Protein AF-A0A2N2DDY4-F1 (afdb_monomer)

Foldseek 3Di:
DFDKAKDPDADADPVVQVVVQVVCQVVVQVVPPDDVDFHWGKDKDWDADPRHIIIIITTHRDDPPVPPPDPVPPDDDPDPDPPCPPPDDDDDDDDDD

Solvent-accessible surface area (backbone atoms only — not comparable to full-atom values): 6314 Å² total; per-residue (Å²): 133,75,60,75,47,68,53,89,63,70,27,96,39,66,71,58,36,51,54,50,39,55,50,49,36,55,50,53,33,56,75,54,62,49,94,92,52,78,63,53,40,53,49,63,46,76,48,79,52,100,88,34,23,31,41,33,34,31,63,38,75,43,69,80,68,72,78,69,91,73,54,92,76,71,70,93,67,76,92,74,66,81,78,82,67,80,78,81,80,80,81,81,75,82,80,84,129

Radius of gyration: 25.9 Å; Cα contacts (8 Å, |Δi|>4): 97; chains: 1; bounding box: 69×50×45 Å

Mean predicted aligned error: 15.53 Å

Nearest PDB structures (foldseek):
  6zyd-assembly1_E  TM=5.250E-01  e=7.798E+00  Escherichia coli K-12
  4v6o-assembly1_AF  TM=3.825E-01  e=2.399E+00  Escherichia coli
  8scb-assembly1_DD  TM=3.081E-01  e=4.193E+00  Oryctolagus cuniculus

Secondary structure (DSSP, 8-state):
----EE-S--BSSHHHHHHHHHHHHHHHHHHH--TTSPPEEEEEEEEEETTEEEEEEEEEE-----TTTT-TTS----------PPP---PPPP---

Structure (mmCIF, N/CA/C/O backbone):
data_AF-A0A2N2DDY4-F1
#
_entry.id   AF-A0A2N2DDY4-F1
#
loop_
_atom_site.group_PDB
_atom_site.id
_atom_site.type_symbol
_atom_site.label_atom_id
_atom_site.label_alt_id
_atom_site.label_comp_id
_atom_site.label_asym_id
_atom_site.label_entity_id
_atom_site.label_seq_id
_atom_site.pdbx_PDB_ins_code
_atom_site.Cartn_x
_atom_site.Cartn_y
_atom_site.Cartn_z
_atom_site.occupancy
_atom_site.B_iso_or_equiv
_atom_site.auth_seq_id
_atom_site.auth_comp_id
_atom_site.auth_asym_id
_atom_site.auth_atom_id
_atom_site.pdbx_PDB_model_num
ATOM 1 N N . MET A 1 1 ? -6.673 5.760 -16.896 1.00 48.09 1 MET A N 1
ATOM 2 C CA . MET A 1 1 ? -7.501 6.275 -15.790 1.00 48.09 1 MET A CA 1
ATOM 3 C C . MET A 1 1 ? -6.838 5.834 -14.500 1.00 48.09 1 MET A C 1
ATOM 5 O O . MET A 1 1 ? -6.610 4.643 -14.338 1.00 48.09 1 MET A O 1
ATOM 9 N N . GLU A 1 2 ? -6.424 6.789 -13.671 1.00 70.94 2 GLU A N 1
ATOM 10 C CA . GLU A 1 2 ? -5.814 6.563 -12.354 1.00 70.94 2 GLU A CA 1
ATOM 11 C C . GLU A 1 2 ? -6.939 6.421 -11.325 1.00 70.94 2 GLU A C 1
ATOM 13 O O . GLU A 1 2 ? -7.336 7.383 -10.672 1.00 70.94 2 GLU A O 1
ATOM 18 N N . GLU A 1 3 ? -7.542 5.239 -11.275 1.00 86.12 3 GLU A N 1
ATOM 19 C CA . GLU A 1 3 ? -8.681 4.976 -10.400 1.00 86.12 3 GLU A CA 1
ATOM 20 C C . GLU A 1 3 ? -8.209 4.549 -9.008 1.00 86.12 3 GLU A C 1
ATOM 22 O O . GLU A 1 3 ? -7.285 3.742 -8.868 1.00 86.12 3 GLU A O 1
ATOM 27 N N . TRP A 1 4 ? -8.841 5.108 -7.976 1.00 92.62 4 TRP A N 1
ATOM 28 C CA . TRP A 1 4 ? -8.620 4.699 -6.595 1.00 92.62 4 TRP A CA 1
ATOM 29 C C . TRP A 1 4 ? -9.283 3.350 -6.328 1.00 92.62 4 TRP A C 1
ATOM 31 O O . TRP A 1 4 ? -10.492 3.194 -6.482 1.00 92.62 4 TRP A O 1
ATOM 41 N N . VAL A 1 5 ? -8.491 2.397 -5.857 1.00 92.88 5 VAL A N 1
ATOM 42 C CA . VAL A 1 5 ? -8.927 1.073 -5.428 1.00 92.88 5 VAL A CA 1
ATOM 43 C C . VAL A 1 5 ? -9.059 1.074 -3.911 1.00 92.88 5 VAL A C 1
ATOM 45 O O . VAL A 1 5 ? -8.071 1.208 -3.191 1.00 92.88 5 VAL A O 1
ATOM 48 N N . THR A 1 6 ? -10.283 0.917 -3.413 1.00 94.31 6 THR A N 1
ATOM 49 C CA . THR A 1 6 ? -10.561 0.821 -1.973 1.00 94.31 6 THR A CA 1
ATOM 50 C C . THR A 1 6 ? -10.456 -0.627 -1.509 1.00 94.31 6 THR A C 1
ATOM 52 O O . THR A 1 6 ? -11.072 -1.523 -2.088 1.00 94.31 6 THR A O 1
ATOM 55 N N . LEU A 1 7 ? -9.698 -0.867 -0.440 1.00 93.25 7 LEU A N 1
ATOM 56 C CA . LEU A 1 7 ? -9.642 -2.170 0.216 1.00 93.25 7 LEU A CA 1
ATOM 57 C C . LEU A 1 7 ? -10.956 -2.439 0.953 1.00 93.25 7 LEU A C 1
ATOM 59 O O . LEU A 1 7 ? -11.500 -1.565 1.621 1.00 93.25 7 LEU A O 1
ATOM 63 N N . GLN A 1 8 ? -11.453 -3.673 0.859 1.00 92.69 8 GLN A N 1
ATOM 64 C CA . GLN A 1 8 ? -12.689 -4.077 1.540 1.00 92.69 8 GLN A CA 1
ATOM 65 C C . GLN A 1 8 ? -12.528 -4.181 3.065 1.00 92.69 8 GLN A C 1
ATOM 67 O O . GLN A 1 8 ? -13.518 -4.171 3.791 1.00 92.69 8 GLN A O 1
ATOM 72 N N . ALA A 1 9 ? -11.291 -4.301 3.552 1.00 92.25 9 ALA A N 1
ATOM 73 C CA . ALA A 1 9 ? -11.002 -4.422 4.972 1.00 92.25 9 ALA A CA 1
ATOM 74 C C . ALA A 1 9 ? -11.244 -3.101 5.718 1.00 92.25 9 ALA A C 1
ATOM 76 O O . ALA A 1 9 ? -10.924 -2.019 5.222 1.00 92.25 9 ALA A O 1
ATOM 77 N N . VAL A 1 10 ? -11.760 -3.222 6.940 1.00 93.88 10 VAL A N 1
ATOM 78 C CA . VAL A 1 10 ? -11.966 -2.115 7.877 1.00 93.88 10 VAL A CA 1
AT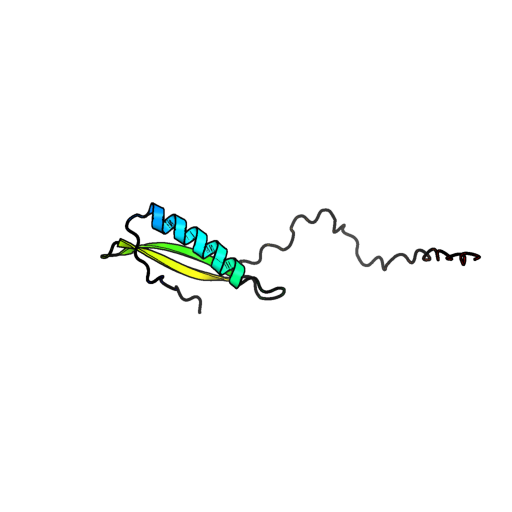OM 79 C C . VAL A 1 10 ? -11.102 -2.356 9.109 1.00 93.88 10 VAL A C 1
ATOM 81 O O . VAL A 1 10 ? -11.052 -3.474 9.626 1.00 93.88 10 VAL A O 1
ATOM 84 N N . TYR A 1 11 ? -10.407 -1.319 9.565 1.00 94.31 11 TYR A N 1
ATOM 85 C CA . TYR A 1 11 ? -9.460 -1.382 10.674 1.00 94.31 11 TYR A CA 1
ATOM 86 C C . TYR A 1 11 ? -9.987 -0.620 11.888 1.00 94.31 11 TYR A C 1
ATOM 88 O O . TYR A 1 11 ? -10.589 0.449 11.765 1.00 94.31 11 TYR A O 1
ATOM 96 N N . ALA A 1 12 ? -9.715 -1.160 13.076 1.00 93.38 12 ALA A N 1
ATOM 97 C CA . ALA A 1 12 ? -10.157 -0.575 14.337 1.00 93.38 12 ALA A CA 1
ATOM 98 C C . ALA A 1 12 ? -9.361 0.686 14.716 1.00 93.38 12 ALA A C 1
ATOM 100 O O . ALA A 1 12 ? -9.844 1.514 15.484 1.00 93.38 12 ALA A O 1
ATOM 101 N N . SER A 1 13 ? -8.142 0.847 14.188 1.00 95.25 13 SER A N 1
ATOM 102 C CA . SER A 1 13 ? -7.283 1.991 14.491 1.00 95.25 13 SER A CA 1
ATOM 103 C C . SER A 1 13 ? -6.554 2.538 13.265 1.00 95.25 13 SER A C 1
ATOM 105 O O . SER A 1 13 ? -6.128 1.793 12.380 1.00 95.25 13 SER A O 1
ATOM 107 N N . GLU A 1 14 ? -6.303 3.849 13.271 1.00 94.31 14 GLU A N 1
ATOM 108 C CA . GLU A 1 14 ? -5.488 4.517 12.250 1.00 94.31 14 GLU A CA 1
ATOM 109 C C . GLU A 1 14 ? -4.087 3.900 12.153 1.00 94.31 14 GLU A C 1
ATOM 111 O O . GLU A 1 14 ? -3.533 3.732 11.070 1.00 94.31 14 GLU A O 1
ATOM 116 N N . LYS A 1 15 ? -3.501 3.525 13.296 1.00 95.44 15 LYS A N 1
ATOM 117 C CA . LYS A 1 15 ? -2.157 2.941 13.358 1.00 95.44 15 LYS A CA 1
ATOM 118 C C . LYS A 1 15 ? -2.079 1.604 12.620 1.00 95.44 15 LYS A C 1
ATOM 120 O O . LYS A 1 15 ? -1.070 1.326 11.972 1.00 95.44 15 LYS A O 1
ATOM 125 N N . GLU A 1 16 ? -3.113 0.775 12.729 1.00 93.81 16 GLU A N 1
ATOM 126 C CA . GLU A 1 16 ? -3.216 -0.476 11.973 1.00 93.81 16 GLU A CA 1
ATOM 127 C C . GLU A 1 16 ? -3.429 -0.200 10.488 1.00 93.81 16 GLU A C 1
ATOM 129 O O . GLU A 1 16 ? -2.698 -0.753 9.667 1.00 93.81 16 GLU A O 1
ATOM 134 N N . ALA A 1 17 ? -4.338 0.718 10.149 1.00 94.19 17 ALA A N 1
ATOM 135 C CA . ALA A 1 17 ? -4.591 1.097 8.764 1.00 94.19 17 ALA A CA 1
ATOM 136 C C . ALA A 1 17 ? -3.326 1.643 8.077 1.00 94.19 17 ALA A C 1
ATOM 138 O O . ALA A 1 17 ? -2.974 1.207 6.985 1.00 94.19 17 ALA A O 1
ATOM 139 N N . ARG A 1 18 ? -2.558 2.515 8.745 1.00 95.12 18 ARG A N 1
ATOM 140 C CA . ARG A 1 18 ? -1.275 3.035 8.237 1.00 95.12 18 ARG A CA 1
ATOM 141 C C . ARG A 1 18 ? -0.230 1.943 8.031 1.00 95.12 18 ARG A C 1
ATOM 143 O O . ARG A 1 18 ? 0.498 1.977 7.042 1.00 95.12 18 ARG A O 1
ATOM 150 N N . LYS A 1 19 ? -0.141 0.966 8.940 1.00 95.12 19 LYS A N 1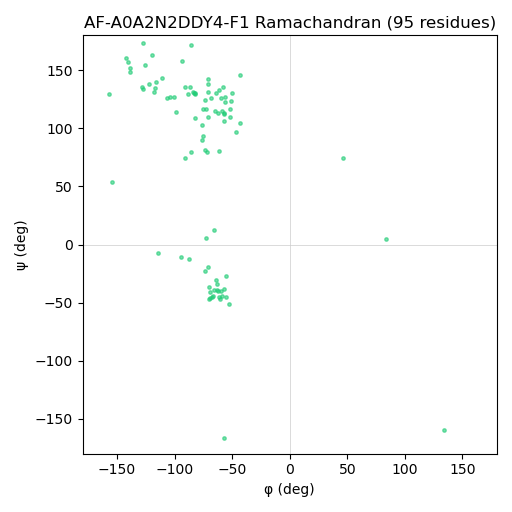
ATOM 151 C CA . LYS A 1 19 ? 0.768 -0.177 8.756 1.00 95.12 19 LYS A CA 1
ATOM 152 C C . LYS A 1 19 ? 0.404 -0.973 7.511 1.00 95.12 19 LYS A C 1
ATOM 154 O O . LYS A 1 19 ? 1.294 -1.329 6.745 1.00 95.12 19 LYS A O 1
ATOM 159 N N . VAL A 1 20 ? -0.883 -1.252 7.316 1.00 94.56 20 VAL A N 1
ATOM 160 C CA . VAL A 1 20 ? -1.327 -2.011 6.146 1.00 94.56 20 VAL A CA 1
ATOM 161 C C . VAL A 1 20 ? -1.175 -1.194 4.866 1.00 94.56 20 VAL A C 1
ATOM 163 O O . VAL A 1 20 ? -0.743 -1.755 3.866 1.00 94.56 20 VAL A O 1
ATOM 166 N N . ALA A 1 21 ? -1.405 0.120 4.901 1.00 93.19 21 ALA A N 1
ATOM 167 C CA . ALA A 1 21 ? -1.155 1.002 3.764 1.00 93.19 21 ALA A CA 1
ATOM 168 C C . ALA A 1 21 ? 0.300 0.889 3.277 1.00 93.19 21 ALA A C 1
ATOM 170 O O . ALA A 1 21 ? 0.524 0.660 2.095 1.00 93.19 21 ALA A O 1
ATOM 171 N N . GLY A 1 22 ? 1.282 0.889 4.187 1.00 92.44 22 GLY A N 1
ATOM 172 C CA . GLY A 1 22 ? 2.686 0.672 3.811 1.00 92.44 22 GLY A CA 1
ATOM 173 C C . GLY A 1 22 ? 2.967 -0.716 3.213 1.00 92.44 22 GLY A C 1
ATOM 174 O O . GLY A 1 22 ? 3.795 -0.855 2.314 1.00 92.44 22 GLY A O 1
ATOM 175 N N . ILE A 1 23 ? 2.264 -1.762 3.662 1.00 93.50 23 ILE A N 1
ATOM 176 C CA . ILE A 1 23 ? 2.368 -3.099 3.050 1.00 93.50 23 ILE A CA 1
ATOM 177 C C . ILE A 1 23 ? 1.796 -3.076 1.629 1.00 93.50 23 ILE A C 1
ATOM 179 O O . ILE A 1 23 ? 2.417 -3.619 0.715 1.00 93.50 23 ILE A O 1
ATOM 183 N N . VAL A 1 24 ? 0.637 -2.445 1.436 1.00 92.75 24 VAL A N 1
ATOM 184 C CA . VAL A 1 24 ? -0.023 -2.298 0.130 1.00 92.75 24 VAL A CA 1
ATOM 185 C C . VAL A 1 24 ? 0.880 -1.534 -0.830 1.00 92.75 24 VAL A C 1
ATOM 187 O O . VAL A 1 24 ? 1.132 -2.015 -1.927 1.00 92.75 24 VAL A O 1
ATOM 190 N N . GLU A 1 25 ? 1.461 -0.418 -0.391 1.00 90.94 25 GLU A N 1
ATOM 191 C CA . GLU A 1 25 ? 2.411 0.369 -1.179 1.00 90.94 25 GLU A CA 1
ATOM 192 C C . GLU A 1 25 ? 3.562 -0.497 -1.705 1.00 90.94 25 GLU A C 1
ATOM 194 O O . GLU A 1 25 ? 3.824 -0.533 -2.908 1.00 90.94 25 GLU A O 1
ATOM 199 N N . ILE A 1 26 ? 4.216 -1.261 -0.826 1.00 88.69 26 ILE A N 1
ATOM 200 C CA . ILE A 1 26 ? 5.361 -2.104 -1.193 1.00 88.69 26 ILE A CA 1
ATOM 201 C C . ILE A 1 26 ? 4.939 -3.261 -2.104 1.00 88.69 26 ILE A C 1
ATOM 203 O O . ILE A 1 26 ? 5.635 -3.579 -3.071 1.00 88.69 26 ILE A O 1
ATOM 207 N N . THR A 1 27 ? 3.842 -3.938 -1.770 1.00 89.00 27 THR A N 1
ATOM 208 C CA . THR A 1 27 ? 3.394 -5.137 -2.490 1.00 89.00 27 THR A CA 1
ATOM 209 C C . THR A 1 27 ? 2.887 -4.793 -3.883 1.00 89.00 27 THR A C 1
ATOM 211 O O . THR A 1 27 ? 3.350 -5.401 -4.848 1.00 89.00 27 THR A O 1
ATOM 214 N N . GLU A 1 28 ? 2.048 -3.769 -4.015 1.00 88.56 28 GLU A N 1
ATOM 215 C CA . GLU A 1 28 ? 1.555 -3.297 -5.309 1.00 88.56 28 GLU A CA 1
ATOM 216 C C . GLU A 1 28 ? 2.693 -2.719 -6.161 1.00 88.56 28 GLU A C 1
ATOM 218 O O . GLU A 1 28 ? 2.792 -3.033 -7.347 1.00 88.56 28 GLU A O 1
ATOM 223 N N . SER A 1 29 ? 3.641 -1.987 -5.562 1.00 84.88 29 SER A N 1
ATOM 224 C CA . SER A 1 29 ? 4.824 -1.501 -6.293 1.00 84.88 29 SER A CA 1
ATOM 225 C C . SER A 1 29 ? 5.654 -2.653 -6.869 1.00 84.88 29 SER A C 1
ATOM 227 O O . SER A 1 29 ? 6.126 -2.585 -8.004 1.00 84.88 29 SER A O 1
ATOM 229 N N . ARG A 1 30 ? 5.815 -3.749 -6.114 1.00 82.31 30 ARG A N 1
ATOM 230 C CA . ARG A 1 30 ? 6.534 -4.947 -6.582 1.00 82.31 30 ARG A CA 1
ATOM 231 C C . ARG A 1 30 ? 5.780 -5.688 -7.680 1.00 82.31 30 ARG A C 1
ATOM 233 O O . ARG A 1 30 ? 6.407 -6.124 -8.643 1.00 82.31 30 ARG A O 1
ATOM 240 N N . LEU A 1 31 ? 4.460 -5.817 -7.562 1.00 82.69 31 LEU A N 1
ATOM 241 C CA . LEU A 1 31 ? 3.631 -6.457 -8.589 1.00 82.69 31 LEU A CA 1
ATOM 242 C C . LEU A 1 31 ? 3.655 -5.679 -9.911 1.00 82.69 31 LEU A C 1
ATOM 244 O O . LEU A 1 31 ? 3.561 -6.281 -10.978 1.00 82.69 31 LEU A O 1
ATOM 248 N N . LEU A 1 32 ? 3.826 -4.357 -9.848 1.00 77.00 32 LEU A N 1
ATOM 249 C CA . LEU A 1 32 ? 3.905 -3.492 -11.026 1.00 77.00 32 LEU A CA 1
ATOM 250 C C . LEU A 1 32 ? 5.310 -3.350 -11.610 1.00 77.00 32 LEU A C 1
ATOM 252 O O . LEU A 1 32 ? 5.448 -2.878 -12.739 1.00 77.00 32 LEU A O 1
ATOM 256 N N . SER A 1 33 ? 6.350 -3.777 -10.890 1.00 68.31 33 SER A N 1
ATOM 257 C CA . SER A 1 33 ? 7.722 -3.754 -11.395 1.00 68.31 33 SER A CA 1
ATOM 258 C C . SER A 1 33 ? 7.958 -4.850 -12.444 1.00 68.31 33 SER A C 1
ATOM 260 O O . SER A 1 33 ? 8.498 -5.918 -12.165 1.00 68.31 33 SER A O 1
ATOM 262 N N . LEU A 1 34 ? 7.551 -4.585 -13.687 1.00 66.25 34 LEU A N 1
ATOM 263 C CA . LEU A 1 34 ? 7.932 -5.399 -14.839 1.00 66.25 34 LEU A CA 1
ATOM 264 C C . LEU A 1 34 ? 9.315 -4.967 -15.351 1.00 66.25 34 LEU A C 1
ATOM 266 O O . LEU A 1 34 ? 9.521 -3.774 -15.603 1.00 66.25 34 LEU A O 1
ATOM 270 N N . PRO A 1 35 ? 10.261 -5.900 -15.574 1.00 65.88 35 PRO A N 1
ATOM 271 C CA . PRO A 1 35 ? 11.518 -5.580 -16.239 1.00 65.88 35 PRO A CA 1
ATOM 272 C C . PRO A 1 35 ? 11.247 -4.972 -17.625 1.00 65.88 35 PRO A C 1
ATOM 274 O O . PRO A 1 35 ? 10.723 -5.645 -18.509 1.00 65.88 35 PRO A O 1
ATOM 277 N N . GLY A 1 36 ? 11.581 -3.691 -17.808 1.00 65.06 36 GLY A N 1
ATOM 278 C CA . GLY A 1 36 ? 11.397 -2.964 -19.073 1.00 65.06 36 GLY A CA 1
ATOM 279 C C . GLY A 1 36 ? 9.998 -2.379 -19.317 1.00 65.06 36 GLY A C 1
ATOM 280 O O . GLY A 1 36 ? 9.764 -1.834 -20.394 1.00 65.06 36 GLY A O 1
ATOM 281 N N . GLY A 1 37 ? 9.077 -2.472 -18.351 1.00 67.00 37 GLY A N 1
ATOM 282 C CA . GLY A 1 37 ? 7.753 -1.845 -18.427 1.00 67.00 37 GLY A CA 1
ATOM 283 C C . GLY A 1 37 ? 7.738 -0.383 -17.947 1.00 67.00 37 GLY A C 1
ATOM 284 O O . GLY A 1 37 ? 8.730 0.099 -17.391 1.00 67.00 37 GLY A O 1
ATOM 285 N N . PRO A 1 38 ? 6.615 0.337 -18.135 1.00 69.00 38 PRO A N 1
ATOM 286 C CA . PRO A 1 38 ? 6.428 1.654 -17.535 1.00 69.00 38 PRO A CA 1
ATOM 287 C C . PRO A 1 38 ? 6.548 1.567 -16.008 1.00 69.00 38 PRO A C 1
ATOM 289 O O . PRO A 1 38 ? 5.994 0.657 -15.391 1.00 69.00 38 PRO A O 1
ATOM 292 N N . GLN A 1 39 ? 7.278 2.505 -15.403 1.00 77.06 39 GLN A N 1
ATOM 293 C CA . GLN A 1 39 ? 7.409 2.580 -13.949 1.00 77.06 39 GLN A CA 1
ATOM 294 C C . GLN A 1 39 ? 6.199 3.310 -13.365 1.00 77.06 39 GLN A C 1
ATOM 296 O O . GLN A 1 39 ? 5.843 4.401 -13.815 1.00 77.06 39 GLN A O 1
ATOM 301 N N . TYR A 1 40 ? 5.586 2.703 -12.357 1.00 81.25 40 TYR A N 1
ATOM 302 C CA . TYR A 1 40 ? 4.502 3.289 -11.581 1.00 81.25 40 TYR A CA 1
ATOM 303 C C . TYR A 1 40 ? 4.915 3.311 -10.115 1.00 81.25 40 TYR A C 1
ATOM 305 O O . TYR A 1 40 ? 5.488 2.339 -9.625 1.00 81.25 40 TYR A O 1
ATOM 313 N N . ASP A 1 41 ? 4.608 4.408 -9.438 1.00 85.06 41 ASP A N 1
ATOM 314 C CA . ASP A 1 41 ? 4.607 4.477 -7.985 1.00 85.06 41 ASP A CA 1
ATOM 315 C C . ASP A 1 41 ? 3.179 4.178 -7.4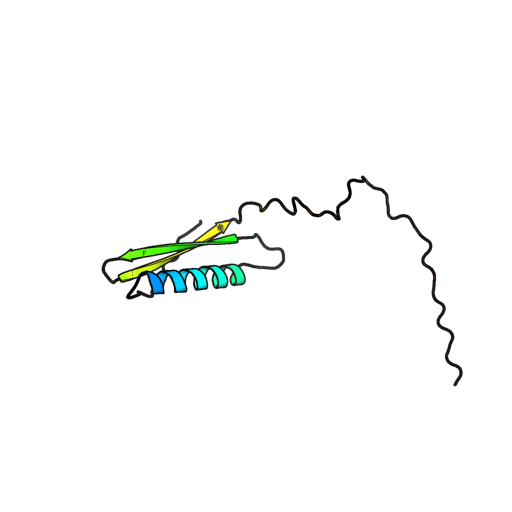80 1.00 85.06 41 ASP A C 1
ATOM 317 O O . ASP A 1 41 ? 2.189 4.298 -8.217 1.00 85.06 41 ASP A O 1
ATOM 321 N N . ILE A 1 42 ? 3.067 3.755 -6.223 1.00 90.06 42 ILE A N 1
ATOM 322 C CA . ILE A 1 42 ? 1.783 3.525 -5.560 1.00 90.06 42 ILE A CA 1
ATOM 323 C C . ILE A 1 42 ? 1.539 4.646 -4.563 1.00 90.06 4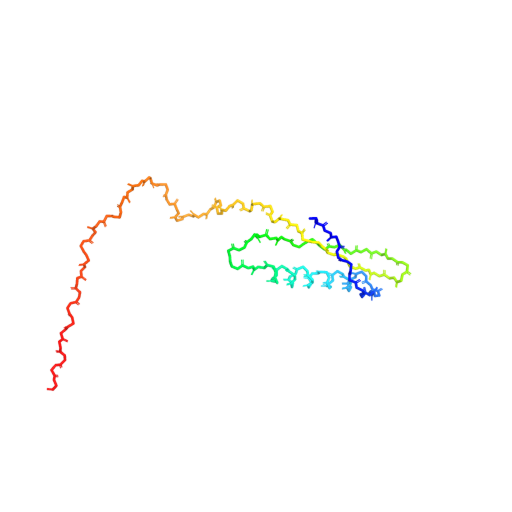2 ILE A C 1
ATOM 325 O O . ILE A 1 42 ? 2.361 4.895 -3.689 1.00 90.06 42 ILE A O 1
ATOM 329 N N . GLU A 1 43 ? 0.388 5.301 -4.679 1.00 91.56 43 GLU A N 1
ATOM 330 C CA . GLU A 1 43 ? -0.087 6.249 -3.678 1.00 91.56 43 GLU A CA 1
ATOM 331 C C . GLU A 1 43 ? -1.133 5.549 -2.815 1.00 91.56 43 GLU A C 1
ATOM 333 O O . GLU A 1 43 ? -2.090 4.980 -3.343 1.00 91.56 43 GLU A O 1
ATOM 338 N N . THR A 1 44 ? -0.954 5.579 -1.496 1.00 94.31 44 THR A N 1
ATOM 339 C CA . THR A 1 44 ? -1.914 5.026 -0.534 1.00 94.31 44 THR A CA 1
ATOM 340 C C . THR A 1 44 ? -2.482 6.125 0.343 1.00 94.31 44 THR A C 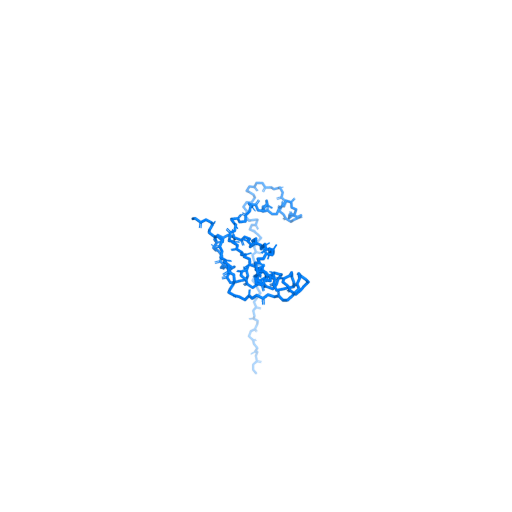1
ATOM 342 O O . THR A 1 44 ? -1.742 6.979 0.826 1.00 94.31 44 THR A O 1
ATOM 345 N N . GLU A 1 45 ? -3.776 6.055 0.618 1.00 95.44 45 GLU A N 1
ATOM 346 C CA . GLU A 1 45 ? -4.480 6.989 1.483 1.00 95.44 45 GLU A CA 1
ATOM 347 C C . GLU A 1 45 ? -5.257 6.224 2.551 1.00 95.44 45 GLU A C 1
ATOM 349 O O . GLU A 1 45 ? -5.958 5.249 2.264 1.00 95.44 45 GLU A O 1
ATOM 354 N N . VAL A 1 46 ? -5.124 6.688 3.791 1.00 96.12 46 VAL A N 1
ATOM 355 C CA . VAL A 1 46 ? -5.863 6.192 4.950 1.00 96.12 46 VAL A CA 1
ATOM 356 C C . VAL A 1 46 ? -6.938 7.215 5.281 1.00 96.12 46 VAL A C 1
ATOM 358 O O . VAL A 1 46 ? -6.626 8.391 5.457 1.00 96.12 46 VAL A O 1
ATOM 361 N N . PHE A 1 47 ? -8.188 6.774 5.373 1.00 95.12 47 PHE A N 1
ATOM 362 C CA . PHE A 1 47 ? -9.321 7.644 5.672 1.00 95.12 47 PHE A CA 1
ATOM 363 C C . PHE A 1 47 ? -10.283 6.967 6.647 1.00 95.12 47 PHE A C 1
ATOM 365 O O . PHE A 1 47 ? -10.368 5.740 6.709 1.00 95.12 47 PHE A O 1
ATOM 372 N N . GLU A 1 48 ? -10.994 7.773 7.427 1.00 95.38 48 GLU A N 1
ATOM 373 C CA . GLU A 1 48 ? -12.022 7.301 8.350 1.00 95.38 48 GLU A CA 1
ATOM 374 C C . GLU A 1 48 ? -13.387 7.291 7.649 1.00 95.38 48 GLU A C 1
ATOM 376 O O . GLU A 1 48 ? -13.746 8.230 6.936 1.00 95.38 48 GLU A O 1
ATOM 381 N N . ASP A 1 49 ? -14.138 6.212 7.838 1.00 92.19 49 ASP A N 1
ATOM 382 C CA . ASP A 1 49 ? -15.516 6.050 7.380 1.00 92.19 49 ASP A CA 1
ATOM 383 C C . ASP A 1 49 ? -16.397 5.622 8.567 1.00 92.19 49 ASP A C 1
ATOM 385 O O . ASP A 1 49 ? -15.900 5.335 9.655 1.00 92.19 49 ASP A O 1
ATOM 389 N N . LYS A 1 50 ? -17.717 5.548 8.373 1.00 90.75 50 LYS A N 1
ATOM 390 C CA . LYS A 1 50 ? -18.692 5.229 9.435 1.00 90.75 50 LYS A CA 1
ATOM 391 C C . LYS A 1 50 ? -18.411 3.912 10.167 1.00 90.75 50 LYS A C 1
ATOM 393 O O . LYS A 1 50 ? -18.791 3.773 11.325 1.00 90.75 50 LYS A O 1
ATOM 398 N N . ASP A 1 51 ? -17.759 2.971 9.490 1.00 89.75 51 ASP A N 1
ATOM 399 C CA . ASP A 1 51 ? -17.474 1.631 10.007 1.00 89.75 51 ASP A CA 1
ATOM 400 C C . ASP A 1 51 ? -16.082 1.515 10.659 1.00 89.75 51 ASP A C 1
ATOM 402 O O . ASP A 1 51 ? -15.779 0.494 11.276 1.00 89.75 51 ASP A O 1
ATOM 406 N N . GLY A 1 52 ? -15.222 2.530 10.506 1.00 93.50 52 GLY A N 1
ATOM 407 C CA . GLY A 1 52 ? -13.836 2.528 10.976 1.00 93.50 52 GLY A CA 1
ATOM 408 C C . GLY A 1 52 ? -12.843 3.035 9.929 1.00 93.50 52 GLY A C 1
ATOM 409 O O . GLY A 1 52 ? -13.199 3.719 8.970 1.00 93.50 52 GLY A O 1
ATOM 410 N N . TRP A 1 53 ? -11.569 2.689 10.102 1.00 96.50 53 TRP A N 1
ATOM 411 C CA . TRP A 1 53 ? -10.494 3.150 9.224 1.00 96.50 53 TRP A CA 1
ATOM 412 C C . TRP A 1 53 ? -10.404 2.288 7.966 1.00 96.50 53 TRP A C 1
ATOM 414 O O . TRP A 1 53 ? -10.322 1.063 8.049 1.00 96.50 53 TRP A O 1
ATOM 424 N N . LYS A 1 54 ? -10.382 2.923 6.795 1.00 96.44 54 LYS A N 1
ATOM 425 C CA . LYS A 1 54 ? -10.252 2.280 5.484 1.00 96.44 54 LYS A CA 1
ATOM 426 C C . LYS A 1 54 ? -9.000 2.770 4.768 1.00 96.44 54 LYS A C 1
ATOM 428 O O . LYS A 1 54 ? -8.386 3.776 5.125 1.00 96.44 54 LYS A O 1
ATOM 433 N N . ILE A 1 55 ? -8.607 2.008 3.754 1.00 96.12 55 ILE A N 1
ATOM 434 C CA . ILE A 1 55 ? -7.425 2.280 2.941 1.00 96.12 55 ILE A CA 1
ATOM 435 C C . ILE A 1 55 ? -7.849 2.246 1.481 1.00 96.12 55 ILE A C 1
ATOM 437 O O . ILE A 1 55 ? -8.549 1.326 1.050 1.00 96.12 55 ILE A O 1
ATOM 441 N N . ARG A 1 56 ? -7.391 3.221 0.705 1.00 95.69 56 ARG A N 1
ATOM 442 C CA . ARG A 1 56 ? -7.447 3.176 -0.756 1.00 95.69 56 ARG A CA 1
ATOM 443 C C . ARG A 1 56 ? -6.067 3.406 -1.339 1.00 95.69 56 ARG A C 1
ATOM 445 O O . ARG A 1 56 ? -5.218 4.026 -0.705 1.00 95.69 56 ARG A O 1
ATOM 452 N N . TRP A 1 57 ? -5.839 2.908 -2.541 1.00 94.62 57 TRP A N 1
ATOM 453 C CA . TRP A 1 57 ? -4.585 3.107 -3.249 1.00 94.62 57 TRP A CA 1
ATOM 454 C C . TRP A 1 57 ? -4.828 3.349 -4.731 1.00 94.62 57 TRP A C 1
ATOM 456 O O . TRP A 1 57 ? -5.861 2.959 -5.267 1.00 94.62 57 TRP A O 1
ATOM 466 N N . LYS A 1 58 ? -3.887 3.997 -5.408 1.00 92.50 58 LYS A N 1
ATOM 467 C CA . LYS A 1 58 ? -3.909 4.135 -6.866 1.00 92.50 58 LYS A CA 1
ATOM 468 C C . LYS A 1 58 ? -2.504 4.025 -7.432 1.00 92.50 58 LYS A C 1
ATOM 470 O O . LYS A 1 58 ? -1.508 4.228 -6.737 1.00 92.50 58 LYS A O 1
ATOM 475 N N . ARG A 1 59 ? -2.442 3.730 -8.726 1.00 89.94 59 ARG A N 1
ATOM 476 C CA . ARG A 1 59 ? -1.203 3.779 -9.503 1.00 89.94 59 ARG A CA 1
ATOM 477 C C . ARG A 1 59 ? -0.984 5.204 -9.966 1.00 89.94 59 ARG A C 1
ATOM 479 O O . ARG A 1 59 ? -1.889 5.794 -10.554 1.00 89.94 59 ARG A O 1
ATOM 486 N N . VAL A 1 60 ? 0.216 5.711 -9.753 1.00 87.25 60 VAL A N 1
ATOM 487 C CA . VAL A 1 60 ? 0.648 7.007 -10.261 1.00 87.25 60 VAL A CA 1
ATOM 488 C C . VAL A 1 60 ? 1.826 6.744 -11.196 1.00 87.25 60 VAL A C 1
ATOM 490 O O . VAL A 1 60 ? 2.713 5.968 -10.837 1.00 87.25 60 VAL A O 1
ATOM 493 N N . PRO A 1 61 ? 1.852 7.300 -12.419 1.00 80.81 61 PRO A N 1
ATOM 494 C CA . PRO A 1 61 ? 3.034 7.238 -13.266 1.00 80.81 61 PRO A CA 1
ATOM 495 C C . PRO A 1 61 ? 4.226 7.717 -12.451 1.00 80.81 61 PRO A C 1
ATOM 497 O O . PRO A 1 61 ? 4.179 8.820 -11.903 1.00 80.81 61 PRO A O 1
ATOM 500 N N . ALA A 1 62 ? 5.268 6.891 -12.339 1.00 75.19 62 ALA A N 1
ATOM 501 C CA . ALA A 1 62 ? 6.463 7.323 -11.643 1.00 75.19 62 ALA A CA 1
ATOM 502 C C . ALA A 1 62 ? 6.955 8.565 -12.385 1.00 75.19 62 ALA A C 1
ATOM 504 O O . ALA A 1 62 ? 7.275 8.493 -13.580 1.00 75.19 62 ALA A O 1
ATOM 505 N N . ALA A 1 63 ? 6.940 9.721 -11.710 1.00 64.88 63 ALA A N 1
ATOM 506 C CA . ALA A 1 63 ? 7.526 10.931 -12.263 1.00 64.88 63 ALA A CA 1
ATOM 507 C C . ALA A 1 63 ? 8.921 10.535 -12.723 1.00 64.88 63 ALA A C 1
ATOM 509 O O . ALA A 1 63 ? 9.601 9.849 -11.959 1.00 64.88 63 ALA A O 1
ATOM 510 N N . ALA A 1 64 ? 9.290 10.876 -13.965 1.00 54.34 64 ALA A N 1
ATOM 511 C CA . ALA A 1 64 ? 10.559 10.481 -14.557 1.00 54.34 64 ALA A CA 1
ATOM 512 C C . ALA A 1 64 ? 11.661 10.762 -13.538 1.00 54.34 64 ALA A C 1
ATOM 514 O O . ALA A 1 64 ? 12.087 11.907 -13.393 1.00 54.34 64 ALA A O 1
ATOM 515 N N . ARG A 1 65 ? 12.063 9.737 -12.771 1.00 51.69 65 ARG A N 1
ATOM 516 C CA . ARG A 1 65 ? 13.150 9.873 -11.816 1.00 51.69 65 ARG A CA 1
ATOM 517 C C . ARG A 1 65 ? 14.295 10.212 -12.739 1.00 51.69 65 ARG A C 1
ATOM 519 O O . ARG A 1 65 ? 14.561 9.371 -13.603 1.00 51.69 65 ARG A O 1
ATOM 526 N N . PRO A 1 66 ? 14.860 11.434 -12.684 1.00 46.09 66 PRO A N 1
ATOM 527 C CA . PRO A 1 66 ? 15.881 11.841 -13.628 1.00 46.09 66 PRO A CA 1
ATOM 528 C C . PRO A 1 66 ? 16.917 10.735 -13.595 1.00 46.09 66 PRO A C 1
ATOM 530 O O . PRO A 1 66 ? 17.519 10.472 -12.551 1.00 46.09 66 PRO A O 1
ATOM 533 N N . GLY A 1 67 ? 16.968 9.974 -14.690 1.00 47.81 67 GLY A N 1
ATOM 534 C CA . GLY A 1 67 ? 17.749 8.761 -14.751 1.00 47.81 67 GLY A CA 1
ATOM 535 C C . GLY A 1 67 ? 19.167 9.171 -14.432 1.00 47.81 67 GLY A C 1
ATOM 536 O O . GLY A 1 67 ? 19.756 9.939 -15.179 1.00 47.81 67 GLY A O 1
ATOM 537 N N . CYS A 1 68 ? 19.665 8.718 -13.286 1.00 50.41 68 CYS A N 1
ATOM 538 C CA . CYS A 1 68 ? 21.048 8.873 -12.881 1.00 50.41 68 CYS A CA 1
ATOM 539 C C . CYS A 1 68 ? 21.627 10.294 -13.083 1.00 50.41 68 CYS A C 1
ATOM 541 O O . CYS A 1 68 ? 22.470 10.513 -13.948 1.00 50.41 68 CYS A O 1
ATOM 543 N N . SER A 1 69 ? 21.260 11.260 -12.237 1.00 46.75 69 SER A N 1
ATOM 544 C CA . SER A 1 69 ? 21.978 12.548 -12.169 1.00 46.75 69 SER A CA 1
ATOM 545 C C . SER A 1 69 ? 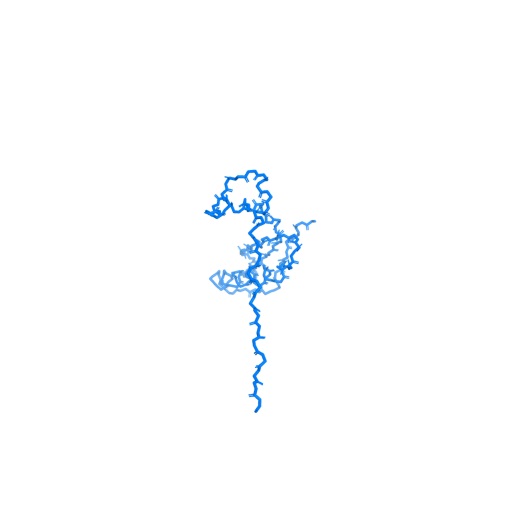23.367 12.451 -11.505 1.00 46.75 69 SER A C 1
ATOM 547 O O . SER A 1 69 ? 24.042 13.463 -11.334 1.00 46.75 69 SER A O 1
ATOM 549 N N . SER A 1 70 ? 23.835 11.244 -11.162 1.00 48.84 70 SER A N 1
ATOM 550 C CA . SER A 1 70 ? 25.174 11.009 -10.609 1.00 48.84 70 SER A CA 1
ATOM 551 C C . SER A 1 70 ? 25.697 9.588 -10.872 1.00 48.84 70 SER A C 1
ATOM 553 O O . SER A 1 70 ? 26.154 8.890 -9.969 1.00 48.84 70 SER A O 1
ATOM 555 N N . CYS A 1 71 ? 25.704 9.142 -12.133 1.00 47.69 71 CYS A N 1
ATOM 556 C CA . CYS A 1 71 ? 26.668 8.110 -12.523 1.00 47.69 71 CYS A CA 1
ATOM 557 C C . CYS A 1 71 ? 28.034 8.787 -12.649 1.00 47.69 71 CYS A C 1
ATOM 559 O O . CYS A 1 71 ? 28.392 9.272 -13.722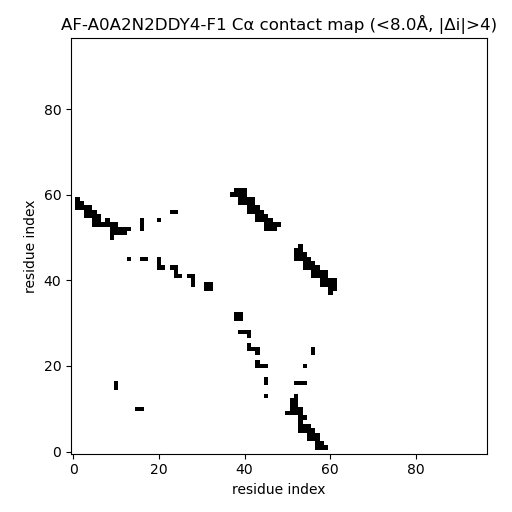 1.00 47.69 71 CYS A O 1
ATOM 561 N N . SER A 1 72 ? 28.839 8.772 -11.591 1.00 51.38 72 SER A N 1
ATOM 562 C CA . SER A 1 72 ? 30.250 9.186 -11.659 1.00 51.38 72 SER A CA 1
ATOM 563 C C . SER A 1 72 ? 31.118 8.259 -12.535 1.00 51.38 72 SER A C 1
ATOM 565 O O . SER A 1 72 ? 32.340 8.350 -12.487 1.00 51.38 72 SER A O 1
ATOM 567 N N . SER A 1 73 ? 30.522 7.361 -13.333 1.00 50.94 73 SER A N 1
ATOM 568 C CA . SER A 1 73 ? 31.229 6.511 -14.299 1.00 50.94 73 SER A CA 1
ATOM 569 C C . SER A 1 73 ? 30.877 6.792 -15.763 1.00 50.94 73 SER A C 1
ATOM 571 O O . SER A 1 73 ? 31.543 6.248 -16.644 1.00 50.94 73 SER A O 1
ATOM 573 N N . CYS A 1 74 ? 29.893 7.644 -16.064 1.00 54.50 74 CYS A N 1
ATOM 574 C CA . CYS A 1 74 ? 29.663 8.091 -17.438 1.00 54.50 74 CYS A CA 1
ATOM 575 C C . CYS A 1 74 ? 30.471 9.366 -17.674 1.00 54.50 74 CYS A C 1
ATOM 577 O O . CYS A 1 74 ? 29.945 10.475 -17.672 1.00 54.50 74 CYS A O 1
ATOM 579 N N . GLY A 1 75 ? 31.787 9.197 -17.816 1.00 40.53 75 GLY A N 1
ATOM 580 C CA . GLY A 1 75 ? 32.665 10.284 -18.219 1.00 40.53 75 GLY A CA 1
ATOM 581 C C . GLY A 1 75 ? 32.193 10.875 -19.545 1.00 40.53 75 GLY A C 1
ATOM 582 O O . GLY A 1 75 ? 32.033 10.152 -20.527 1.00 40.53 75 GLY A O 1
ATOM 583 N N . ASN A 1 76 ? 32.004 12.194 -19.557 1.00 48.47 76 ASN A N 1
ATOM 584 C CA . ASN A 1 76 ? 31.988 13.012 -20.762 1.00 48.47 76 ASN A CA 1
ATOM 585 C C . ASN A 1 76 ? 33.136 12.582 -21.674 1.00 48.47 76 ASN A C 1
ATOM 587 O O . ASN A 1 76 ? 34.281 12.913 -21.392 1.00 48.47 76 ASN A O 1
ATOM 591 N N . ASN A 1 77 ? 32.833 11.862 -22.745 1.00 45.38 77 ASN A N 1
ATOM 592 C CA . ASN A 1 77 ? 33.581 11.879 -23.990 1.00 45.38 77 ASN A CA 1
ATOM 593 C C . ASN A 1 77 ? 32.622 11.401 -25.082 1.00 45.38 77 ASN A C 1
ATOM 595 O O . ASN A 1 77 ? 31.966 10.374 -24.925 1.00 45.38 77 ASN A O 1
ATOM 599 N N . GLY A 1 78 ? 32.539 12.165 -26.174 1.00 48.56 78 GLY A N 1
ATOM 600 C CA . GLY A 1 78 ? 31.882 11.762 -27.419 1.00 48.56 78 GLY A CA 1
ATOM 601 C C . GLY A 1 78 ? 32.470 10.462 -27.992 1.00 48.56 78 GLY A C 1
ATOM 602 O O . GLY A 1 78 ? 33.200 9.757 -27.296 1.00 48.56 78 GLY A O 1
ATOM 603 N N . PRO A 1 79 ? 32.185 10.099 -29.255 1.00 45.34 79 PRO A N 1
ATOM 604 C CA . PRO A 1 79 ? 32.415 8.753 -29.766 1.00 45.34 79 PRO A CA 1
ATOM 605 C C . PRO A 1 79 ? 33.913 8.478 -29.949 1.00 45.34 79 PRO A C 1
ATOM 607 O O . PRO A 1 79 ? 34.451 8.499 -31.052 1.00 45.34 79 PRO A O 1
ATOM 610 N N . ALA A 1 80 ? 34.612 8.166 -28.865 1.00 48.34 80 ALA A N 1
ATOM 611 C CA . ALA A 1 80 ? 35.822 7.384 -28.923 1.00 48.34 80 ALA A CA 1
ATOM 612 C C . ALA A 1 80 ? 35.350 5.950 -29.147 1.00 48.34 80 ALA A C 1
ATOM 614 O O . ALA A 1 80 ? 35.057 5.220 -28.200 1.00 48.34 80 ALA A O 1
ATOM 615 N N . GLY A 1 81 ? 35.222 5.571 -30.423 1.00 52.94 81 GLY A N 1
ATOM 616 C CA . GLY A 1 81 ? 35.050 4.175 -3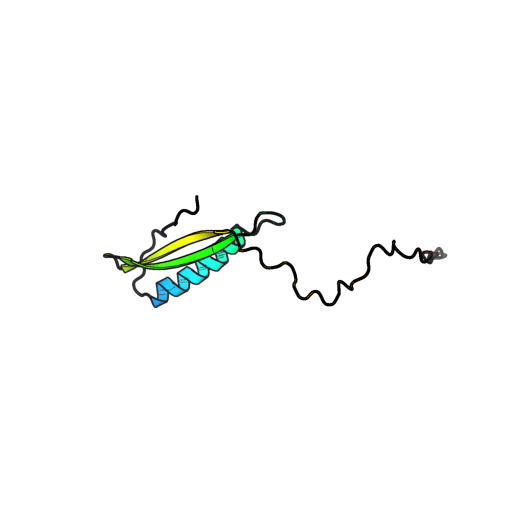0.806 1.00 52.94 81 GLY A CA 1
ATOM 617 C C . GLY A 1 81 ? 36.019 3.297 -30.003 1.00 52.94 81 GLY A C 1
ATOM 618 O O . GLY A 1 81 ? 37.113 3.759 -29.653 1.00 52.94 81 GLY A O 1
ATOM 619 N N . PRO A 1 82 ? 35.626 2.061 -29.653 1.00 54.06 82 PRO A N 1
ATOM 620 C CA . PRO A 1 82 ? 36.403 1.225 -28.752 1.00 54.06 82 PRO A CA 1
ATOM 621 C C . PRO A 1 82 ? 37.841 1.160 -29.263 1.00 54.06 82 PRO A C 1
ATOM 623 O O . PRO A 1 82 ? 38.088 0.705 -30.382 1.00 54.06 82 PRO A O 1
ATOM 626 N N . LYS A 1 83 ? 38.794 1.670 -28.467 1.00 60.31 83 LYS A N 1
ATOM 627 C CA . LYS A 1 83 ? 40.219 1.553 -28.782 1.00 60.31 83 LYS A CA 1
ATOM 628 C C . LYS A 1 83 ? 40.491 0.063 -28.921 1.00 60.31 83 LYS A C 1
ATOM 630 O O . LYS A 1 83 ? 40.488 -0.653 -27.920 1.00 60.31 83 LYS A O 1
ATOM 635 N N . LYS A 1 84 ? 40.680 -0.393 -30.162 1.00 55.09 84 LYS A N 1
ATOM 636 C CA . LYS A 1 84 ? 41.048 -1.764 -30.513 1.00 55.09 84 LYS A CA 1
ATOM 637 C C . LYS A 1 84 ? 42.410 -2.064 -29.889 1.00 55.09 84 LYS A C 1
ATOM 639 O O . LYS A 1 84 ? 43.439 -1.957 -30.546 1.00 55.09 84 LYS A O 1
ATOM 644 N N . LYS A 1 85 ? 42.441 -2.398 -28.600 1.00 63.22 85 LYS A N 1
ATOM 645 C CA . LYS A 1 85 ? 43.585 -3.105 -28.038 1.00 63.22 85 LYS A CA 1
ATOM 646 C C . LYS A 1 85 ? 43.546 -4.496 -28.672 1.00 63.22 85 LYS A C 1
ATOM 648 O O . LYS A 1 85 ? 42.487 -5.125 -28.612 1.00 63.22 85 LYS A O 1
ATOM 653 N N . PRO A 1 86 ? 44.627 -4.968 -29.313 1.00 64.69 86 PRO A N 1
ATOM 654 C CA . PRO A 1 86 ? 44.659 -6.338 -29.795 1.00 64.69 86 PRO A CA 1
ATOM 655 C C . PRO A 1 86 ? 44.395 -7.255 -28.599 1.00 64.69 86 PRO A C 1
ATOM 657 O O . PRO A 1 86 ? 45.074 -7.163 -27.573 1.00 64.69 86 PRO A O 1
ATOM 660 N N . ALA A 1 87 ? 43.355 -8.081 -28.699 1.00 66.06 87 ALA A N 1
ATOM 661 C CA . ALA A 1 87 ? 43.061 -9.072 -27.679 1.00 66.06 87 ALA A CA 1
ATOM 662 C C . ALA A 1 87 ? 44.269 -10.010 -27.569 1.00 66.06 87 ALA A C 1
ATOM 664 O O . ALA A 1 87 ? 44.733 -10.564 -28.567 1.00 66.06 87 ALA A O 1
ATOM 665 N N . LYS A 1 88 ? 44.811 -10.167 -26.358 1.00 68.62 88 LYS A N 1
ATOM 666 C CA . LYS A 1 88 ? 45.900 -11.109 -26.111 1.00 68.62 88 LYS A CA 1
ATOM 667 C C . LYS A 1 88 ? 45.302 -12.512 -26.084 1.00 68.62 88 LYS A C 1
ATOM 669 O O . LYS A 1 88 ? 44.663 -12.894 -25.109 1.00 68.62 88 LYS A O 1
ATOM 674 N N . VAL A 1 89 ? 45.481 -13.253 -27.173 1.00 70.81 89 VAL A N 1
ATOM 675 C CA . VAL A 1 89 ? 45.084 -14.661 -27.263 1.00 70.81 89 VAL A CA 1
ATOM 676 C C . VAL A 1 89 ? 45.935 -15.460 -26.276 1.00 70.81 89 VAL A C 1
ATOM 678 O O . VAL A 1 89 ? 47.154 -15.539 -26.419 1.00 70.81 89 VAL A O 1
ATOM 681 N N . LEU A 1 90 ? 45.299 -16.030 -25.252 1.00 71.94 90 LEU A N 1
ATOM 682 C CA . LEU A 1 90 ? 45.934 -16.993 -24.358 1.00 71.94 90 LEU A CA 1
ATOM 683 C C . LEU A 1 90 ? 45.876 -18.367 -25.027 1.00 71.94 90 LEU A C 1
ATOM 685 O O . LEU A 1 90 ? 44.804 -18.951 -25.167 1.00 71.94 90 LEU A O 1
ATOM 689 N N . GLN A 1 91 ? 47.025 -18.871 -25.475 1.00 72.00 91 GLN A N 1
ATOM 690 C CA . GLN A 1 91 ? 47.119 -20.232 -25.993 1.00 72.00 91 GLN A CA 1
ATOM 691 C C . GLN A 1 91 ? 47.087 -21.221 -24.827 1.00 72.00 91 GLN A C 1
ATOM 693 O O . GLN A 1 91 ? 47.984 -21.233 -23.981 1.00 72.00 91 GLN A O 1
ATOM 698 N N . PHE A 1 92 ? 46.055 -22.061 -24.792 1.00 71.06 92 PHE A N 1
ATOM 699 C CA . PHE A 1 92 ? 46.009 -23.211 -23.900 1.00 71.06 92 PHE A CA 1
ATOM 700 C C . PHE A 1 92 ? 46.982 -24.269 -24.420 1.00 71.06 92 PHE A C 1
ATOM 702 O O . PHE A 1 92 ? 46.820 -24.779 -25.527 1.00 71.06 92 PHE A O 1
ATOM 709 N N . LYS A 1 93 ? 48.014 -24.589 -23.633 1.00 74.31 93 LYS A N 1
ATOM 710 C CA . LYS A 1 93 ? 48.888 -25.725 -23.940 1.00 74.31 93 LYS A CA 1
ATOM 711 C C . LYS A 1 93 ? 48.106 -27.022 -23.698 1.00 74.31 93 LYS A C 1
ATOM 713 O O . LYS A 1 93 ? 47.503 -27.140 -22.627 1.00 74.31 93 LYS A O 1
ATOM 718 N N . PRO A 1 94 ? 48.107 -27.985 -24.636 1.00 64.75 94 PRO A N 1
ATOM 719 C CA . PRO A 1 94 ? 47.533 -29.292 -24.369 1.00 64.75 94 PRO A CA 1
ATOM 720 C C . PRO A 1 94 ? 48.295 -29.941 -23.212 1.00 64.75 94 PRO A C 1
ATOM 722 O O . PRO A 1 94 ? 49.525 -29.901 -23.140 1.00 64.75 94 PRO A O 1
ATOM 725 N N . ARG A 1 95 ? 47.533 -30.486 -22.266 1.00 63.69 95 ARG A N 1
AT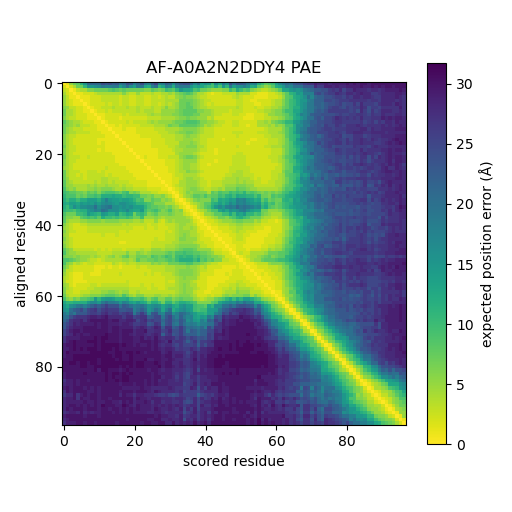OM 726 C CA . ARG A 1 95 ? 48.054 -31.258 -21.145 1.00 63.69 95 ARG A CA 1
ATOM 727 C C . ARG A 1 95 ? 48.547 -32.584 -21.723 1.00 63.69 95 ARG A C 1
ATOM 729 O O . ARG A 1 95 ? 47.727 -33.373 -22.184 1.00 63.69 95 ARG A O 1
ATOM 736 N N . ASN A 1 96 ? 49.861 -32.794 -21.760 1.00 62.81 96 ASN A N 1
ATOM 737 C CA . ASN A 1 96 ? 50.405 -34.101 -22.120 1.00 62.81 96 ASN A CA 1
ATOM 738 C C . ASN A 1 96 ? 49.973 -35.115 -21.053 1.00 62.81 96 ASN A C 1
ATOM 740 O O . ASN A 1 96 ? 50.063 -34.821 -19.858 1.00 62.81 96 ASN A O 1
ATOM 744 N N . ASN A 1 97 ? 49.438 -36.238 -21.529 1.00 55.31 97 ASN A N 1
ATOM 745 C CA . ASN A 1 97 ? 48.973 -37.376 -20.742 1.00 55.31 97 ASN A CA 1
ATOM 746 C C . ASN A 1 97 ? 50.155 -38.217 -20.257 1.00 55.31 97 ASN A C 1
ATOM 748 O O . ASN A 1 97 ? 51.091 -38.394 -21.071 1.00 55.31 97 ASN A O 1
#

pLDDT: mean 76.46, std 17.89, range [40.53, 96.5]

Sequence (97 aa):
MEEWVTLQAVYASEKEARKVAGIVEITESRLLSLPGGPQYDIETEVFEDKDGWKIRWKRVPAAARPGCSSCSSCGNNGPAGPKKKPAKVLQFKPRNN